Protein AF-A0A7S4IZV5-F1 (afdb_monomer_lite)

Organism: NCBI:txid72548

Foldseek 3Di:
DDDDPPQKDWQEPWDWLDPDTDIDIDGNQFWDWPFKDKDALQSVQRKIKIWTWIATPVHRVDIEIEIEIEADDPPPVPDCRRVSSVVSVCVRCVVRDDPHYHYHYDPPDDPPPD

Secondary structure (DSSP, 8-state):
---PPTTEEESS--EESSS-EE--EEETTTEEEEEEEEEEEEGGGTEEEEEEEEEESS-TT-EEEEEEE-PPP-SSTTSTHHHHHHHHHHHHHGGG--S-EEEEE---PPPTT-

Sequence (114 aa):
KYTPPLGWAAVAKFESCGRDWDTLFFNTARWRRLSKLSGCVAPADSRSFAAGVFQSTSDPALVLTVVGAHYPQTLNASTHAYEDAVGNLSASIANLYTPRAVLLADTNTEGPAA

pLDDT: mean 82.61, std 14.51, range [38.56, 97.62]

Structure (mmCIF, N/CA/C/O backbone):
data_AF-A0A7S4IZV5-F1
#
_entry.id   AF-A0A7S4IZV5-F1
#
loop_
_atom_site.group_PDB
_atom_site.id
_atom_site.type_symbol
_atom_site.label_atom_id
_atom_site.label_alt_id
_atom_site.label_comp_id
_atom_site.label_asym_id
_atom_site.label_entity_id
_atom_site.label_seq_id
_atom_site.pdbx_PDB_ins_code
_atom_site.Cartn_x
_atom_site.Cartn_y
_atom_site.Cartn_z
_atom_site.occupancy
_atom_site.B_iso_or_equiv
_atom_site.auth_seq_id
_atom_site.auth_comp_id
_atom_site.auth_asym_id
_atom_site.auth_atom_id
_atom_site.pdbx_PDB_model_num
ATOM 1 N N . LYS A 1 1 ? -9.837 -14.637 -10.512 1.00 65.50 1 LYS A N 1
ATOM 2 C CA . LYS A 1 1 ? -10.096 -13.602 -9.479 1.00 65.50 1 LYS A CA 1
ATOM 3 C C . LYS A 1 1 ? -9.949 -14.264 -8.117 1.00 65.50 1 LYS A C 1
ATOM 5 O O . LYS A 1 1 ? -10.676 -15.215 -7.869 1.00 65.50 1 LYS A O 1
ATOM 10 N N . TYR A 1 2 ? -8.983 -13.842 -7.302 1.00 76.69 2 TYR A N 1
ATOM 11 C CA . TYR A 1 2 ? -8.770 -14.420 -5.973 1.00 76.69 2 TYR A CA 1
ATOM 12 C C . TYR A 1 2 ? -9.801 -13.874 -4.979 1.00 76.69 2 TYR A C 1
ATOM 14 O O . TYR A 1 2 ? -10.089 -12.674 -4.982 1.00 76.69 2 TYR A O 1
ATOM 22 N N . THR A 1 3 ? -10.338 -14.750 -4.135 1.00 83.56 3 THR A N 1
ATOM 23 C CA . THR A 1 3 ? -11.224 -14.382 -3.029 1.00 83.56 3 THR A CA 1
ATOM 24 C C . THR A 1 3 ? -10.460 -14.618 -1.732 1.00 83.56 3 THR A C 1
ATOM 26 O O . THR A 1 3 ? -10.103 -15.767 -1.466 1.00 83.56 3 THR A O 1
ATOM 29 N N . PRO A 1 4 ? -10.179 -13.574 -0.933 1.00 85.88 4 PRO A N 1
ATOM 30 C CA . PRO A 1 4 ? -9.496 -13.768 0.334 1.00 85.88 4 PRO A CA 1
ATOM 31 C C . PRO A 1 4 ? -10.336 -14.607 1.302 1.00 85.88 4 PRO A C 1
ATOM 33 O O . PRO A 1 4 ? -11.569 -14.552 1.252 1.00 85.88 4 PRO A O 1
ATOM 36 N N . PRO A 1 5 ? -9.683 -15.375 2.191 1.00 91.31 5 PRO A N 1
ATOM 37 C CA . PRO A 1 5 ? -10.377 -16.124 3.228 1.00 91.31 5 PRO A CA 1
ATOM 38 C C . PRO A 1 5 ? -11.155 -15.187 4.160 1.00 91.31 5 PRO A C 1
ATOM 40 O O . PRO A 1 5 ? -10.863 -13.993 4.267 1.00 91.31 5 PRO A O 1
ATOM 43 N N . LEU A 1 6 ? -12.141 -15.742 4.870 1.00 94.38 6 LEU A N 1
ATOM 44 C CA . LEU A 1 6 ? -12.928 -14.988 5.844 1.00 94.38 6 LEU A CA 1
ATOM 45 C C . LEU A 1 6 ? -12.008 -14.288 6.858 1.00 94.38 6 LEU A C 1
ATOM 47 O O . LEU A 1 6 ? -11.047 -14.872 7.356 1.00 94.38 6 LEU A O 1
ATOM 51 N N . GLY A 1 7 ? -12.311 -13.026 7.162 1.00 95.12 7 GLY A N 1
ATOM 52 C CA . GLY A 1 7 ? -11.491 -12.206 8.055 1.00 95.12 7 GLY A CA 1
ATOM 53 C C . GLY A 1 7 ? -10.264 -11.580 7.388 1.00 95.12 7 GLY A C 1
ATOM 54 O O . GLY A 1 7 ? -9.467 -10.953 8.082 1.00 95.12 7 GLY A O 1
ATOM 55 N N . TRP A 1 8 ? -10.110 -11.714 6.068 1.00 96.12 8 TRP A N 1
ATOM 56 C CA . TRP A 1 8 ? -9.080 -11.036 5.286 1.00 96.12 8 TRP A CA 1
ATOM 57 C C . TRP A 1 8 ? -9.694 -10.215 4.154 1.00 96.12 8 TRP A C 1
ATOM 59 O O . TRP A 1 8 ? -10.718 -10.574 3.575 1.00 96.12 8 TRP A O 1
ATOM 69 N N . ALA A 1 9 ? -9.051 -9.102 3.814 1.00 94.25 9 ALA A N 1
ATOM 70 C CA . ALA A 1 9 ? -9.447 -8.258 2.694 1.00 94.25 9 ALA A CA 1
ATOM 71 C C . ALA A 1 9 ? -8.219 -7.751 1.938 1.00 94.25 9 ALA A C 1
ATOM 73 O O . ALA A 1 9 ? -7.163 -7.540 2.532 1.00 94.25 9 ALA A O 1
ATOM 74 N N . ALA A 1 10 ? -8.361 -7.538 0.628 1.00 92.44 10 ALA A N 1
ATOM 75 C CA . ALA A 1 10 ? -7.318 -6.900 -0.171 1.00 92.44 10 ALA A CA 1
ATOM 76 C C . ALA A 1 10 ? -7.119 -5.453 0.300 1.00 92.44 10 ALA A C 1
ATOM 78 O O . ALA A 1 10 ? -8.110 -4.767 0.560 1.00 92.44 10 ALA A O 1
ATOM 79 N N . VAL A 1 11 ? -5.872 -4.983 0.392 1.00 92.00 11 VAL A N 1
ATOM 80 C CA . VAL A 1 11 ? -5.479 -3.623 0.809 1.00 92.00 11 VAL A CA 1
ATOM 81 C C . VAL A 1 11 ? -5.981 -2.563 -0.167 1.00 92.00 11 VAL A C 1
ATOM 83 O O . VAL A 1 11 ? -6.443 -1.511 0.270 1.00 92.00 11 VAL A O 1
ATOM 86 N N . ALA A 1 12 ? -5.992 -2.858 -1.461 1.00 88.81 12 ALA A N 1
ATOM 87 C CA . ALA A 1 12 ? -6.501 -1.985 -2.511 1.00 88.81 12 ALA A CA 1
ATOM 88 C C . ALA A 1 12 ? -7.210 -2.816 -3.593 1.00 88.81 12 ALA A C 1
ATOM 90 O O . ALA A 1 12 ? -7.411 -4.022 -3.427 1.00 88.81 12 ALA A O 1
ATOM 91 N N . LYS A 1 13 ? -7.666 -2.168 -4.670 1.00 84.12 13 LYS A N 1
ATOM 92 C CA . LYS A 1 13 ? -8.158 -2.906 -5.838 1.00 84.12 13 LYS A CA 1
ATOM 93 C C . LYS A 1 13 ? -6.966 -3.645 -6.458 1.00 84.12 13 LYS A C 1
ATOM 95 O O . LYS A 1 13 ? -5.842 -3.169 -6.364 1.00 84.12 13 LYS A O 1
ATOM 100 N N . PHE A 1 14 ? -7.219 -4.798 -7.069 1.00 78.50 14 PHE A N 1
ATOM 101 C CA . PHE A 1 14 ? -6.227 -5.428 -7.935 1.00 78.50 14 PHE A CA 1
ATOM 102 C C . PHE A 1 14 ? -5.874 -4.453 -9.058 1.00 78.50 14 PHE A C 1
ATOM 104 O O . PHE A 1 14 ? -6.773 -4.047 -9.803 1.00 78.50 14 PHE A O 1
ATOM 111 N N . GLU A 1 15 ? -4.602 -4.086 -9.139 1.00 74.56 15 GLU A N 1
ATOM 112 C CA . GLU A 1 15 ? -4.060 -3.261 -10.209 1.00 74.56 15 GLU A CA 1
ATOM 113 C C . GLU A 1 15 ? -3.221 -4.155 -11.114 1.00 74.56 15 GLU A C 1
ATOM 115 O O . GLU A 1 15 ? -2.410 -4.944 -10.636 1.00 74.56 15 GLU A O 1
ATOM 120 N N . SER A 1 16 ? -3.460 -4.066 -12.418 1.00 76.25 16 SER A N 1
ATOM 121 C CA . SER A 1 16 ? -2.654 -4.758 -13.416 1.00 76.25 16 SER A CA 1
ATOM 122 C C . SER A 1 16 ? -1.836 -3.697 -14.126 1.00 76.25 16 SER A C 1
ATOM 124 O O . SER A 1 16 ? -2.389 -2.827 -14.794 1.00 76.25 16 SER A O 1
ATOM 126 N N . CYS A 1 17 ? -0.520 -3.766 -13.965 1.00 83.19 17 CYS A N 1
ATOM 127 C CA . CYS A 1 17 ? 0.406 -2.834 -14.602 1.00 83.19 17 CYS A CA 1
ATOM 128 C C . CYS A 1 17 ? 0.875 -3.337 -15.972 1.00 83.19 17 CYS A C 1
ATOM 130 O O . CYS A 1 17 ? 1.802 -2.786 -16.550 1.00 83.19 17 CYS A O 1
ATOM 132 N N . GLY A 1 18 ? 0.231 -4.383 -16.494 1.00 83.19 18 GLY A N 1
ATOM 133 C CA . GLY A 1 18 ? 0.600 -5.085 -17.712 1.00 83.19 18 GLY A CA 1
ATOM 134 C C . GLY A 1 18 ? 0.314 -6.574 -17.556 1.00 83.19 18 GLY A C 1
ATOM 135 O O . GLY A 1 18 ? -0.819 -6.968 -17.292 1.00 83.19 18 GLY A O 1
ATOM 136 N N . ARG A 1 19 ? 1.331 -7.422 -17.719 1.00 78.44 19 ARG A N 1
ATOM 137 C CA . ARG A 1 19 ? 1.170 -8.887 -17.599 1.00 78.44 19 ARG A CA 1
ATOM 138 C C . ARG A 1 19 ? 1.274 -9.406 -16.166 1.00 78.44 19 ARG A C 1
ATOM 140 O O . ARG A 1 19 ? 0.900 -10.547 -15.913 1.00 78.44 19 ARG A O 1
ATOM 147 N N . ASP A 1 20 ? 1.770 -8.568 -15.269 1.00 72.19 20 ASP A N 1
ATOM 148 C CA . ASP A 1 20 ? 2.026 -8.885 -13.873 1.00 72.19 20 ASP A CA 1
ATOM 149 C C . ASP A 1 20 ? 1.092 -8.064 -12.967 1.00 72.19 20 ASP A C 1
ATOM 151 O O . ASP A 1 20 ? 0.553 -7.018 -13.366 1.00 72.19 20 ASP A O 1
ATOM 155 N N . TRP A 1 21 ? 0.791 -8.616 -11.798 1.00 75.06 21 TRP A N 1
ATOM 156 C CA . TRP A 1 21 ? -0.167 -8.058 -10.853 1.00 75.06 21 TRP A CA 1
ATOM 157 C C . TRP A 1 21 ? 0.143 -8.536 -9.443 1.00 75.06 21 TRP A C 1
ATOM 159 O O . TRP A 1 21 ? 0.309 -9.727 -9.195 1.00 75.06 21 TRP A O 1
ATOM 169 N N . ASP A 1 22 ? 0.078 -7.606 -8.497 1.00 77.00 22 ASP A N 1
ATOM 170 C CA . ASP A 1 22 ? 0.308 -7.891 -7.090 1.00 77.00 22 ASP A CA 1
ATOM 171 C C . ASP A 1 22 ? -0.865 -7.403 -6.256 1.00 77.00 22 ASP A C 1
ATOM 173 O O . ASP A 1 22 ? -1.675 -6.547 -6.633 1.00 77.00 22 ASP A O 1
ATOM 177 N N . THR A 1 23 ? -0.982 -7.974 -5.068 1.00 83.56 23 THR A N 1
ATOM 178 C CA . THR A 1 23 ? -1.908 -7.466 -4.075 1.00 83.56 23 THR A CA 1
ATOM 179 C C . THR A 1 23 ? -1.405 -7.788 -2.681 1.00 83.56 23 THR A C 1
ATOM 181 O O . THR A 1 23 ? -0.656 -8.738 -2.469 1.00 83.56 23 THR A O 1
ATOM 184 N N . LEU A 1 24 ? -1.873 -7.020 -1.706 1.00 88.75 24 LEU A N 1
ATOM 185 C CA . LEU A 1 24 ? -1.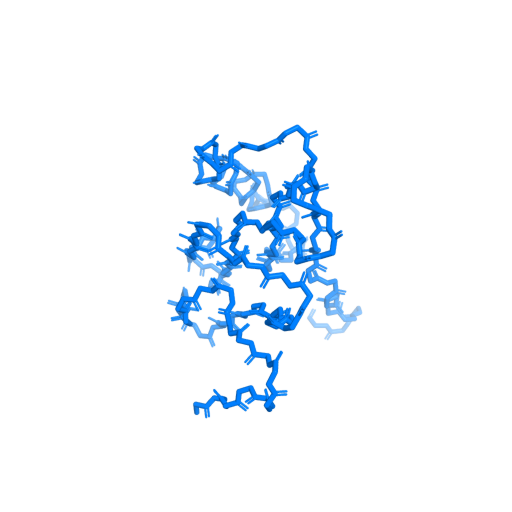666 -7.305 -0.295 1.00 88.75 24 LEU A CA 1
ATOM 186 C C . LEU A 1 24 ? -3.004 -7.624 0.343 1.00 88.75 24 LEU A C 1
ATOM 188 O O . LEU A 1 24 ? -4.017 -7.001 0.018 1.00 88.75 24 LEU A O 1
ATOM 192 N N . PHE A 1 25 ? -2.994 -8.532 1.310 1.00 92.56 25 PHE A N 1
ATOM 193 C CA . PHE A 1 25 ? -4.147 -8.816 2.153 1.00 92.56 25 PHE A CA 1
ATOM 194 C C . PHE A 1 25 ? -3.850 -8.435 3.594 1.00 92.56 25 PHE A C 1
ATOM 196 O O . PHE A 1 25 ? -2.730 -8.580 4.075 1.00 92.56 25 PHE A O 1
ATOM 203 N N . PHE A 1 26 ? -4.876 -7.978 4.301 1.00 94.50 26 PHE A N 1
ATOM 204 C CA . PHE A 1 26 ? -4.793 -7.678 5.723 1.00 94.50 26 PHE A CA 1
ATOM 205 C C . PHE A 1 26 ? -5.931 -8.359 6.478 1.00 94.50 26 PHE A C 1
ATOM 207 O O . PHE A 1 26 ? -7.017 -8.569 5.934 1.00 94.50 26 PHE A O 1
ATOM 214 N N . ASN A 1 27 ? -5.676 -8.691 7.742 1.00 96.75 27 ASN A N 1
ATOM 215 C CA . ASN A 1 27 ? -6.661 -9.298 8.625 1.00 96.75 27 ASN A CA 1
ATOM 216 C C . ASN A 1 27 ? -7.623 -8.224 9.166 1.00 96.75 27 ASN A C 1
ATOM 218 O O . ASN A 1 27 ? -7.220 -7.351 9.939 1.00 96.75 27 ASN A O 1
ATOM 222 N N . THR A 1 28 ? -8.897 -8.307 8.787 1.00 96.81 28 THR A N 1
ATOM 223 C CA . THR A 1 28 ? -9.934 -7.321 9.123 1.00 96.81 28 THR A CA 1
ATOM 224 C C . THR A 1 28 ? -10.383 -7.380 10.581 1.00 96.81 28 THR A C 1
ATOM 226 O O . THR A 1 28 ? -10.998 -6.433 11.056 1.00 96.81 28 THR A O 1
ATOM 229 N N . ALA A 1 29 ? -10.086 -8.463 11.308 1.00 96.81 29 ALA A N 1
ATOM 230 C CA . ALA A 1 29 ? -10.355 -8.545 12.745 1.00 96.81 29 ALA A CA 1
ATOM 231 C C . ALA A 1 29 ? -9.317 -7.767 13.573 1.00 96.81 29 ALA A C 1
ATOM 233 O O . ALA A 1 29 ? -9.607 -7.344 14.691 1.00 96.81 29 ALA A O 1
ATOM 234 N N . ARG A 1 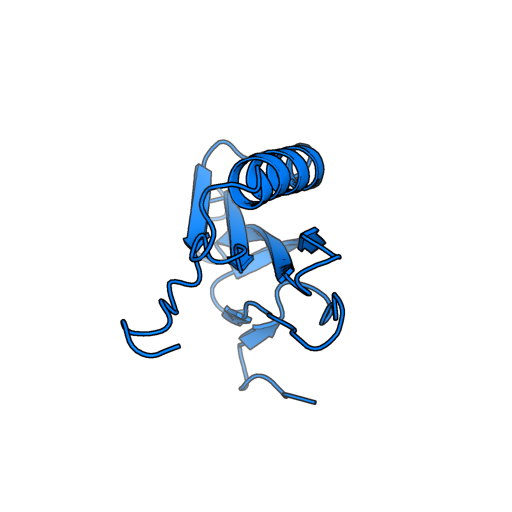30 ? -8.110 -7.568 13.026 1.00 97.06 30 ARG A N 1
ATOM 235 C CA . ARG A 1 30 ? -6.996 -6.880 13.702 1.00 97.06 30 ARG A CA 1
ATOM 236 C C . ARG A 1 30 ? -6.811 -5.434 13.260 1.00 97.06 30 ARG A C 1
ATOM 238 O O . ARG A 1 30 ? -6.267 -4.637 14.016 1.00 97.06 30 ARG A O 1
ATOM 245 N N . TRP A 1 31 ? -7.237 -5.103 12.044 1.00 97.50 31 TRP A N 1
ATOM 246 C CA . TRP A 1 31 ? -6.940 -3.813 11.436 1.00 97.50 31 TRP A CA 1
ATOM 247 C C . TRP A 1 31 ? -8.155 -3.211 10.745 1.00 97.50 31 TRP A C 1
ATOM 249 O O . TRP A 1 31 ? -8.811 -3.848 9.919 1.00 97.50 31 TRP A O 1
ATOM 259 N N . ARG A 1 32 ? -8.399 -1.931 11.024 1.00 96.75 32 ARG A N 1
ATOM 260 C CA . ARG A 1 32 ? -9.322 -1.080 10.279 1.00 96.75 32 ARG A CA 1
ATOM 261 C C . ARG A 1 32 ? -8.535 -0.271 9.256 1.00 96.75 32 ARG A C 1
ATOM 263 O O . ARG A 1 32 ? -7.682 0.534 9.618 1.00 96.75 32 ARG A O 1
ATOM 270 N N . ARG A 1 33 ? -8.838 -0.456 7.973 1.00 96.06 33 ARG A N 1
ATOM 271 C CA . ARG A 1 33 ? -8.230 0.326 6.891 1.00 96.06 33 ARG A CA 1
ATOM 272 C C . ARG A 1 33 ? -8.859 1.718 6.818 1.00 96.06 33 ARG A C 1
ATOM 274 O O . ARG A 1 33 ? -10.069 1.826 6.634 1.00 96.06 33 ARG A O 1
ATOM 281 N N . LEU A 1 34 ? -8.036 2.753 6.930 1.00 95.25 34 LEU A N 1
ATOM 282 C CA . LEU A 1 34 ? -8.428 4.163 6.863 1.00 95.25 34 LEU A CA 1
ATOM 283 C C . LEU A 1 34 ? -8.285 4.731 5.449 1.00 95.25 34 LEU A C 1
ATOM 285 O O . LEU A 1 34 ? -9.120 5.512 5.004 1.00 95.25 34 LEU A O 1
ATOM 289 N N . SER A 1 35 ? -7.255 4.304 4.721 1.00 94.94 35 SER A N 1
ATOM 290 C CA . SER A 1 35 ? -7.006 4.712 3.339 1.00 94.94 35 SER A CA 1
ATOM 291 C C . SER A 1 35 ? -6.415 3.559 2.533 1.00 94.94 35 SER A C 1
ATOM 293 O O . SER A 1 35 ? -5.942 2.565 3.091 1.00 94.94 35 SER A O 1
ATOM 295 N N . LYS A 1 36 ? -6.485 3.673 1.208 1.00 94.00 36 LYS A N 1
ATOM 296 C CA . LYS A 1 36 ? -5.956 2.683 0.270 1.00 94.00 36 LYS A CA 1
ATOM 297 C C . LYS A 1 36 ? -5.437 3.363 -0.984 1.00 94.00 36 LYS A C 1
ATOM 299 O O . LYS A 1 36 ? -6.028 4.345 -1.429 1.00 94.00 36 LYS A O 1
ATOM 304 N N . LEU A 1 37 ? -4.402 2.783 -1.566 1.00 93.06 37 LEU A N 1
ATOM 305 C CA . LEU A 1 37 ? -3.836 3.171 -2.846 1.00 93.06 37 LEU A CA 1
ATOM 306 C C . LEU A 1 37 ? -3.273 1.928 -3.535 1.00 93.06 37 LEU A C 1
ATOM 308 O O . LEU A 1 37 ? -2.736 1.039 -2.880 1.00 93.06 37 LEU A O 1
ATOM 312 N N . SER A 1 38 ? -3.400 1.869 -4.848 1.00 92.19 38 SER A N 1
ATOM 313 C CA . SER A 1 38 ? -2.692 0.919 -5.700 1.00 92.19 38 SER A CA 1
ATOM 314 C C . SER A 1 38 ? -2.255 1.643 -6.959 1.00 92.19 38 SER A C 1
ATOM 316 O O . SER A 1 38 ? -2.825 2.679 -7.306 1.00 92.19 38 SER A O 1
ATOM 318 N N . GLY A 1 39 ? -1.243 1.110 -7.624 1.00 90.69 39 GLY A N 1
ATOM 319 C CA . GLY A 1 39 ? -0.719 1.698 -8.843 1.00 90.69 39 GLY A CA 1
ATOM 320 C C . GLY A 1 39 ? 0.469 0.917 -9.373 1.00 90.69 39 GLY A C 1
ATOM 321 O O . GLY A 1 39 ? 0.707 -0.224 -8.976 1.00 90.69 39 GLY A O 1
ATOM 322 N N . CYS A 1 40 ? 1.223 1.567 -10.249 1.00 88.31 40 CYS A N 1
ATOM 323 C CA . CYS A 1 40 ? 2.373 0.988 -10.923 1.00 88.31 40 CYS A CA 1
ATOM 324 C C . CYS A 1 40 ? 3.642 1.737 -10.539 1.00 88.31 40 CYS A C 1
ATOM 326 O O . CYS A 1 40 ? 3.681 2.961 -10.636 1.00 88.31 40 CYS A O 1
ATOM 328 N N . VAL A 1 41 ? 4.673 1.003 -10.119 1.00 87.12 41 VAL A N 1
ATOM 329 C CA . VAL A 1 41 ? 5.996 1.580 -9.822 1.00 87.12 41 VAL A CA 1
ATOM 330 C C . VAL A 1 41 ? 6.874 1.615 -11.071 1.00 87.12 41 VAL A C 1
ATOM 332 O O . VAL A 1 41 ? 7.595 2.585 -11.287 1.00 87.12 41 VAL A O 1
ATOM 335 N N . ALA A 1 42 ? 6.736 0.607 -11.936 1.00 82.06 42 ALA A N 1
ATOM 336 C CA . ALA A 1 42 ? 7.364 0.545 -13.252 1.00 82.06 42 ALA A CA 1
ATOM 337 C C . ALA A 1 42 ? 6.362 -0.053 -14.261 1.00 82.06 42 ALA A C 1
ATOM 339 O O . ALA A 1 42 ? 6.335 -1.269 -14.461 1.00 82.06 42 ALA A O 1
ATOM 340 N N . PRO A 1 43 ? 5.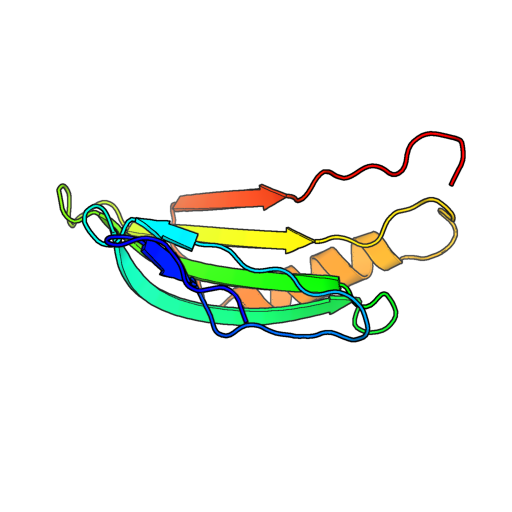499 0.778 -14.883 1.00 76.25 43 PRO A N 1
ATOM 341 C CA . PRO A 1 43 ? 4.492 0.309 -15.838 1.00 76.25 43 PRO A CA 1
ATOM 342 C C . PRO A 1 43 ? 5.094 -0.452 -17.026 1.00 76.25 43 PRO A C 1
ATOM 344 O O . PRO A 1 43 ? 4.521 -1.438 -17.479 1.00 76.25 43 PRO A O 1
ATOM 347 N N . ALA A 1 44 ? 6.268 -0.026 -17.506 1.00 76.50 44 ALA A N 1
ATOM 348 C CA . ALA A 1 44 ? 6.967 -0.687 -18.609 1.00 76.50 44 ALA A CA 1
ATOM 349 C C . ALA A 1 44 ? 7.330 -2.149 -18.281 1.00 76.50 44 ALA A C 1
ATOM 351 O O . ALA A 1 44 ? 7.211 -3.019 -19.140 1.00 76.50 44 ALA A O 1
ATOM 352 N N . ASP A 1 45 ? 7.667 -2.425 -17.020 1.00 74.75 45 ASP A N 1
ATOM 353 C CA . ASP A 1 45 ? 8.035 -3.751 -16.514 1.00 74.75 45 ASP A CA 1
ATOM 354 C C . ASP A 1 45 ? 6.857 -4.485 -15.857 1.00 74.75 45 ASP A C 1
ATOM 356 O O . ASP A 1 45 ? 7.034 -5.511 -15.205 1.00 74.75 45 ASP A O 1
ATOM 360 N N . SER A 1 46 ? 5.636 -3.966 -16.023 1.00 82.75 46 SER A N 1
ATOM 361 C CA . SER A 1 46 ? 4.412 -4.501 -15.419 1.00 82.75 46 SER A CA 1
ATOM 362 C C . SER A 1 46 ? 4.395 -4.549 -13.886 1.00 82.75 46 SER A C 1
ATOM 364 O O . SER A 1 46 ? 3.640 -5.319 -13.307 1.00 82.75 46 SER A O 1
ATOM 366 N N 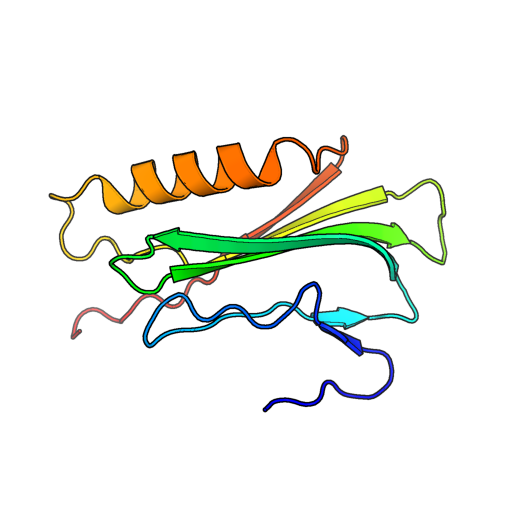. ARG A 1 47 ? 5.166 -3.698 -13.207 1.00 85.50 47 ARG A N 1
ATOM 367 C CA . ARG A 1 47 ? 5.367 -3.783 -11.754 1.00 85.50 47 ARG A CA 1
ATOM 368 C C . ARG A 1 47 ? 4.376 -2.946 -10.954 1.00 85.50 47 ARG A C 1
ATOM 370 O O . ARG A 1 47 ? 4.271 -1.732 -11.173 1.00 85.50 47 ARG A O 1
ATOM 377 N N . SER A 1 48 ? 3.679 -3.579 -10.009 1.00 88.81 48 SER A N 1
ATOM 378 C CA . SER A 1 48 ? 2.582 -2.966 -9.258 1.00 88.81 48 SER A CA 1
ATOM 379 C C . SER A 1 48 ? 2.900 -2.741 -7.775 1.00 88.81 48 SER A C 1
ATOM 381 O O . SER A 1 48 ? 3.872 -3.260 -7.224 1.00 88.81 48 SER A O 1
ATOM 383 N N . PHE A 1 49 ? 2.081 -1.922 -7.114 1.00 90.06 49 PHE A N 1
ATOM 384 C CA . PHE A 1 49 ? 2.113 -1.749 -5.665 1.00 90.06 49 PHE A CA 1
ATOM 385 C C . PHE A 1 49 ? 0.707 -1.676 -5.068 1.00 90.06 49 PHE A C 1
ATOM 387 O O . PHE A 1 49 ? -0.263 -1.270 -5.716 1.00 90.06 49 PHE A O 1
ATOM 394 N N . ALA A 1 50 ? 0.623 -1.992 -3.779 1.00 92.75 50 ALA A N 1
ATOM 395 C CA . ALA A 1 50 ? -0.535 -1.739 -2.938 1.00 92.75 50 ALA A CA 1
ATOM 396 C C . ALA A 1 50 ? -0.089 -1.081 -1.628 1.00 92.75 50 ALA A C 1
ATOM 398 O O . ALA A 1 50 ? 0.881 -1.489 -0.996 1.00 92.75 50 ALA A O 1
ATOM 399 N N . ALA A 1 51 ? -0.822 -0.067 -1.191 1.00 93.31 51 ALA A N 1
ATOM 400 C CA . ALA A 1 51 ? -0.547 0.658 0.035 1.00 93.31 51 ALA A CA 1
ATOM 401 C C . ALA A 1 51 ? -1.840 1.003 0.775 1.00 93.31 51 ALA A C 1
ATOM 403 O O . ALA A 1 51 ? -2.920 1.116 0.188 1.00 93.31 51 ALA A O 1
ATOM 404 N N . GLY A 1 52 ? -1.740 1.197 2.083 1.00 94.31 52 GLY A N 1
ATOM 405 C CA . GLY A 1 52 ? -2.859 1.666 2.885 1.00 94.31 52 GLY A CA 1
ATOM 406 C C . GLY A 1 52 ? -2.440 2.120 4.270 1.00 94.31 52 GLY A C 1
ATOM 407 O O . GLY A 1 52 ? -1.384 1.738 4.773 1.00 94.31 52 GLY A O 1
ATOM 408 N N . VAL A 1 53 ? -3.296 2.926 4.892 1.00 95.94 53 VAL A N 1
ATOM 409 C CA . VAL A 1 53 ? -3.173 3.282 6.306 1.00 95.94 53 VAL A CA 1
ATOM 410 C C . VAL A 1 53 ? -4.124 2.415 7.116 1.00 95.94 53 VAL A C 1
ATOM 412 O O . VAL A 1 53 ? -5.305 2.286 6.781 1.00 95.94 53 VAL A O 1
ATOM 415 N N . PHE A 1 54 ? -3.614 1.829 8.191 1.00 96.69 54 PHE A N 1
ATOM 416 C CA . PHE A 1 54 ? -4.317 0.883 9.043 1.00 96.69 54 PHE A CA 1
ATOM 417 C C . PHE A 1 54 ? -4.258 1.330 10.490 1.00 96.69 54 PHE A C 1
ATOM 419 O O . PHE A 1 54 ? -3.210 1.728 10.983 1.00 96.69 54 PHE A O 1
ATOM 426 N N . GLN A 1 55 ? -5.382 1.216 11.179 1.00 97.00 55 GLN A N 1
ATOM 427 C CA . GLN A 1 55 ? -5.477 1.399 12.618 1.00 97.00 55 GLN A CA 1
ATOM 428 C C . GLN A 1 55 ? -5.732 0.049 13.277 1.00 97.00 55 GLN A C 1
ATOM 430 O O . GLN A 1 55 ? -6.580 -0.711 12.800 1.00 97.00 55 GLN A O 1
ATOM 435 N N . SER A 1 56 ? -5.015 -0.255 14.356 1.00 97.00 56 SER A N 1
ATOM 436 C CA . SER A 1 56 ? -5.252 -1.480 15.119 1.00 97.00 56 SER A CA 1
ATOM 437 C C . SER A 1 56 ? -6.629 -1.439 15.783 1.00 97.00 56 SER A C 1
ATOM 439 O O . SER A 1 56 ? -7.062 -0.409 16.300 1.00 97.00 56 SER A O 1
ATOM 441 N N . THR A 1 57 ? -7.332 -2.571 15.773 1.00 97.00 57 THR A N 1
ATOM 442 C CA . THR A 1 57 ? -8.614 -2.720 16.476 1.00 97.00 57 THR A CA 1
ATOM 443 C C . THR A 1 57 ? -8.433 -2.864 17.986 1.00 97.00 57 THR A C 1
ATOM 445 O O . THR A 1 57 ? -9.347 -2.520 18.730 1.00 97.00 57 THR A O 1
ATOM 448 N N . SER A 1 58 ? -7.268 -3.337 18.447 1.00 97.62 58 SER A N 1
ATOM 449 C CA . SER A 1 58 ? -6.955 -3.504 19.874 1.00 97.62 58 SER A CA 1
ATOM 450 C C . SER A 1 58 ? -6.274 -2.284 20.499 1.00 97.62 58 SER A C 1
ATOM 452 O O . SER A 1 58 ? -6.305 -2.131 21.714 1.00 97.62 58 SER A O 1
ATOM 454 N N . ASP A 1 59 ? -5.646 -1.436 19.682 1.00 96.94 59 ASP A N 1
ATOM 455 C CA . ASP A 1 59 ? -5.003 -0.188 20.104 1.00 96.94 59 ASP A CA 1
ATOM 456 C C . ASP A 1 59 ? -5.272 0.914 19.063 1.00 96.94 59 ASP A C 1
ATOM 458 O O . ASP A 1 59 ? -4.543 1.029 18.075 1.00 96.94 59 ASP A O 1
ATOM 462 N N . PRO A 1 60 ? -6.305 1.753 19.260 1.00 94.19 60 PRO A N 1
ATOM 463 C CA . PRO A 1 60 ? -6.629 2.819 18.319 1.00 94.19 60 PRO A CA 1
ATOM 464 C C . PRO A 1 60 ? -5.526 3.878 18.148 1.00 94.19 60 PRO A C 1
ATOM 466 O O . PRO A 1 60 ? -5.560 4.610 17.157 1.00 94.19 60 PRO A O 1
ATOM 469 N N . ALA A 1 61 ? -4.558 3.982 19.069 1.00 94.75 61 ALA A N 1
ATOM 470 C CA . ALA A 1 61 ? -3.411 4.879 18.917 1.00 94.75 61 ALA A CA 1
ATOM 471 C C . ALA A 1 61 ? -2.350 4.306 17.959 1.00 94.75 61 ALA A C 1
ATOM 473 O O . ALA A 1 61 ? -1.519 5.048 17.427 1.00 94.75 61 ALA A O 1
ATOM 474 N N . LEU A 1 62 ? -2.377 2.996 17.695 1.00 95.50 62 LEU A N 1
ATOM 475 C CA . LEU A 1 62 ? -1.515 2.356 16.712 1.00 95.50 62 LEU A CA 1
ATOM 476 C C . LEU A 1 62 ? -2.097 2.521 15.305 1.00 95.50 62 LEU A C 1
ATOM 478 O O . LEU A 1 62 ? -2.943 1.744 14.858 1.00 95.50 62 LEU A O 1
ATOM 482 N N . VAL A 1 63 ? -1.578 3.523 14.597 1.00 96.00 63 VAL A N 1
ATOM 483 C CA . VAL A 1 63 ? -1.820 3.752 13.171 1.00 96.00 63 VAL A CA 1
ATOM 484 C C . VAL A 1 63 ? -0.521 3.524 12.399 1.00 96.00 63 VAL A C 1
ATOM 486 O O . VAL A 1 63 ? 0.528 4.025 12.804 1.00 96.00 63 VAL A O 1
ATOM 489 N N . LEU A 1 64 ? -0.594 2.748 11.319 1.00 95.12 64 LEU A N 1
ATOM 490 C CA . LEU A 1 64 ? 0.536 2.354 10.482 1.00 95.12 64 LEU A CA 1
ATOM 491 C C . LEU A 1 64 ? 0.230 2.602 9.007 1.00 95.12 64 LEU A C 1
ATOM 493 O O . LEU A 1 64 ? -0.867 2.293 8.540 1.00 95.12 64 LEU A O 1
ATOM 497 N N . THR A 1 65 ? 1.228 3.046 8.256 1.00 95.00 65 THR A N 1
ATOM 498 C CA . THR A 1 65 ? 1.225 2.979 6.792 1.00 95.00 65 THR A CA 1
ATOM 499 C C . THR A 1 65 ? 1.891 1.675 6.372 1.00 95.00 65 THR A C 1
ATOM 501 O O . THR A 1 65 ? 3.024 1.410 6.759 1.00 95.00 65 THR A O 1
ATOM 504 N N . VAL A 1 66 ? 1.204 0.844 5.592 1.00 93.94 66 VAL A N 1
ATOM 505 C CA . VAL A 1 66 ? 1.765 -0.397 5.040 1.00 93.94 66 VAL A CA 1
ATOM 506 C C . VAL A 1 66 ? 1.866 -0.245 3.535 1.00 93.94 66 VAL A C 1
ATOM 508 O O . VAL A 1 66 ? 0.886 0.131 2.890 1.00 93.94 66 VAL A O 1
ATOM 511 N N . VAL A 1 67 ? 3.039 -0.543 2.986 1.00 92.19 67 VAL A N 1
ATOM 512 C CA . VAL A 1 67 ? 3.316 -0.477 1.550 1.00 92.19 67 VAL A CA 1
ATOM 513 C C . VAL A 1 67 ? 3.929 -1.794 1.117 1.00 92.19 67 VAL A C 1
ATOM 515 O O . VAL A 1 67 ? 4.915 -2.234 1.701 1.00 92.19 67 VAL A O 1
ATOM 518 N N . GLY A 1 68 ? 3.339 -2.408 0.099 1.00 90.81 68 GLY A N 1
ATOM 519 C CA . GLY A 1 68 ? 3.909 -3.535 -0.619 1.00 90.81 68 GLY A CA 1
ATOM 520 C C . GLY A 1 68 ? 4.112 -3.169 -2.075 1.00 90.81 68 GLY A C 1
ATOM 521 O O . GLY A 1 68 ? 3.191 -2.641 -2.700 1.00 90.81 68 GLY A O 1
ATOM 522 N N . ALA A 1 69 ? 5.303 -3.422 -2.599 1.00 88.25 69 ALA A N 1
ATOM 523 C CA . ALA A 1 69 ? 5.642 -3.122 -3.981 1.00 88.25 69 ALA A CA 1
ATOM 524 C C . ALA A 1 69 ? 6.474 -4.253 -4.579 1.00 88.25 69 ALA A C 1
ATOM 526 O O . ALA A 1 69 ? 7.379 -4.785 -3.931 1.00 88.25 69 ALA A O 1
ATOM 527 N N . HIS A 1 70 ? 6.166 -4.577 -5.825 1.00 85.31 70 HIS A N 1
ATOM 528 C CA . HIS A 1 70 ? 6.959 -5.465 -6.652 1.00 85.31 70 HIS A CA 1
ATOM 529 C C . HIS A 1 70 ? 7.911 -4.585 -7.450 1.00 85.31 70 HIS A C 1
ATOM 531 O O . HIS A 1 70 ? 7.465 -3.740 -8.216 1.00 85.31 70 HIS A O 1
ATOM 537 N N . TYR A 1 71 ? 9.212 -4.690 -7.211 1.00 83.06 71 TYR A N 1
ATOM 538 C CA . TYR A 1 71 ? 10.193 -3.854 -7.902 1.00 83.06 71 TYR A CA 1
ATOM 539 C C . TYR A 1 71 ? 10.687 -4.533 -9.185 1.00 83.06 71 TYR A C 1
ATOM 541 O O . TYR A 1 71 ? 10.724 -5.762 -9.251 1.00 83.06 71 TYR A O 1
ATOM 549 N N . PRO A 1 72 ? 11.080 -3.760 -10.214 1.00 78.62 72 PRO A N 1
ATOM 550 C CA . PRO A 1 72 ? 11.746 -4.326 -11.379 1.00 78.62 72 PRO A CA 1
ATOM 551 C C . PRO A 1 72 ? 13.069 -4.987 -10.967 1.00 78.62 72 PRO A C 1
ATOM 553 O O . PRO A 1 72 ? 13.798 -4.481 -10.111 1.00 78.62 72 PRO A O 1
ATOM 556 N N . GLN A 1 73 ? 13.379 -6.122 -11.591 1.00 72.56 73 GLN A N 1
ATOM 557 C CA . GLN A 1 73 ? 14.627 -6.845 -11.365 1.00 72.56 73 GLN A CA 1
ATOM 558 C C . GLN A 1 73 ? 15.774 -6.176 -12.129 1.00 72.56 73 GLN A C 1
ATOM 560 O O . GLN A 1 73 ? 15.641 -5.814 -13.295 1.00 72.56 73 GLN A O 1
ATOM 565 N N . THR A 1 74 ? 16.932 -6.045 -11.490 1.00 59.50 74 THR A N 1
ATOM 566 C CA . THR A 1 74 ? 18.108 -5.357 -12.044 1.00 59.50 74 THR A CA 1
ATOM 567 C C . THR A 1 74 ? 19.007 -6.261 -12.896 1.00 59.50 74 THR A C 1
ATOM 569 O O . THR A 1 74 ? 20.207 -6.001 -12.967 1.00 59.50 74 THR A O 1
ATOM 572 N N . LEU A 1 75 ? 18.492 -7.324 -13.536 1.00 53.75 75 LEU A N 1
ATOM 573 C CA . LEU A 1 75 ? 19.327 -8.232 -14.352 1.00 53.75 75 LEU A CA 1
ATOM 574 C C . LEU A 1 75 ? 20.097 -7.480 -15.455 1.00 53.75 75 LEU A C 1
ATOM 576 O O . LEU A 1 75 ? 21.175 -7.910 -15.856 1.00 53.75 75 LEU A O 1
ATOM 580 N N . ASN A 1 76 ? 19.606 -6.303 -15.859 1.00 51.53 76 ASN A N 1
ATOM 581 C CA . ASN A 1 76 ? 20.362 -5.333 -16.638 1.00 51.53 76 ASN A CA 1
ATOM 582 C C . ASN A 1 76 ? 20.547 -4.032 -15.831 1.00 51.53 76 ASN A C 1
ATOM 584 O O . ASN A 1 76 ? 19.723 -3.121 -15.876 1.00 51.53 76 ASN A O 1
ATOM 588 N N . ALA A 1 77 ? 21.642 -3.936 -15.072 1.00 49.00 77 ALA A N 1
ATOM 589 C CA . ALA A 1 77 ? 21.993 -2.777 -14.238 1.00 49.00 77 ALA A CA 1
ATOM 590 C C . ALA A 1 77 ? 22.189 -1.451 -15.018 1.00 49.00 77 ALA A C 1
ATOM 592 O O . ALA A 1 77 ? 22.498 -0.425 -14.420 1.00 49.00 77 ALA A O 1
ATOM 593 N N . SER A 1 78 ? 22.018 -1.455 -16.346 1.00 52.19 78 SER A N 1
ATOM 594 C CA . SER A 1 78 ? 22.103 -0.272 -17.208 1.00 52.19 78 SER A CA 1
ATOM 595 C C . SER A 1 78 ? 20.828 0.579 -17.243 1.00 52.19 78 SER A C 1
ATOM 597 O O . SER A 1 78 ? 20.826 1.630 -17.877 1.00 52.19 78 SER A O 1
ATOM 599 N N . THR A 1 79 ? 19.731 0.138 -16.623 1.00 60.12 79 THR A N 1
ATOM 600 C CA . THR A 1 79 ? 18.475 0.898 -16.560 1.00 60.12 79 THR A CA 1
ATOM 601 C C . THR A 1 79 ? 18.259 1.427 -15.149 1.00 60.12 79 THR A C 1
ATOM 603 O O . THR A 1 79 ? 18.215 0.637 -14.207 1.00 60.12 79 THR A O 1
ATOM 606 N N . HIS A 1 80 ? 18.029 2.734 -15.000 1.00 71.31 80 HIS A N 1
ATOM 607 C CA . HIS A 1 80 ? 17.608 3.396 -13.752 1.00 71.31 80 HIS A CA 1
ATOM 608 C C . HIS A 1 80 ? 16.250 2.893 -13.207 1.00 71.31 80 HIS A C 1
ATOM 610 O O . HIS A 1 80 ? 15.678 3.499 -12.313 1.00 71.31 80 HIS A O 1
ATOM 616 N N . ALA A 1 81 ? 15.741 1.751 -13.681 1.00 76.56 81 ALA A N 1
ATOM 617 C CA . ALA A 1 81 ? 14.426 1.198 -13.384 1.00 76.56 81 ALA A CA 1
ATOM 618 C C . ALA A 1 81 ? 14.155 1.028 -11.882 1.00 76.56 81 ALA A C 1
ATOM 620 O O . ALA A 1 81 ? 13.039 1.280 -11.436 1.00 76.56 81 ALA A O 1
ATOM 621 N N . TYR A 1 82 ? 15.155 0.633 -11.086 1.00 79.00 82 TYR A N 1
ATOM 622 C CA . TYR A 1 82 ? 14.985 0.545 -9.633 1.00 79.00 82 TYR A CA 1
ATOM 623 C C . TYR A 1 82 ? 14.846 1.933 -8.991 1.00 79.00 82 TYR A C 1
ATOM 625 O O . TYR A 1 82 ? 13.959 2.147 -8.171 1.00 79.00 82 TYR A O 1
ATOM 633 N N . GLU A 1 83 ? 15.692 2.885 -9.386 1.00 81.25 83 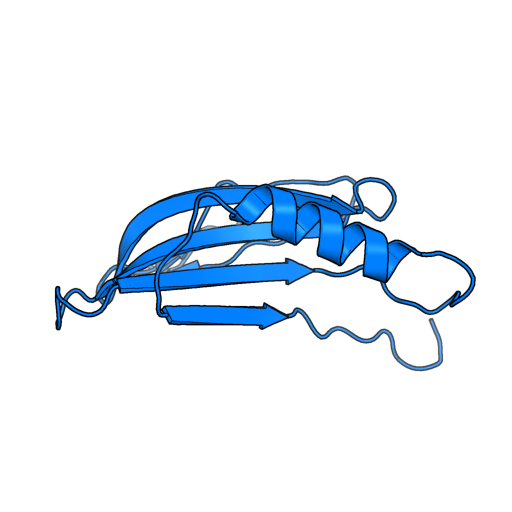GLU A N 1
ATOM 634 C CA . GLU A 1 83 ? 15.661 4.264 -8.887 1.00 81.25 83 GLU A CA 1
ATOM 635 C C . GLU A 1 83 ? 14.361 4.974 -9.292 1.00 81.25 83 GLU A C 1
ATOM 637 O O . GLU A 1 83 ? 13.686 5.558 -8.442 1.00 81.25 83 GLU A O 1
ATOM 642 N N . ASP A 1 84 ? 13.946 4.819 -10.549 1.00 83.31 84 ASP A N 1
ATOM 643 C CA . ASP A 1 84 ? 12.681 5.327 -11.077 1.00 83.31 84 ASP A CA 1
ATOM 644 C C . ASP A 1 84 ? 11.487 4.712 -10.339 1.00 83.31 84 ASP A C 1
ATOM 646 O O . ASP A 1 84 ? 10.567 5.426 -9.940 1.00 83.31 84 ASP A O 1
ATOM 650 N N . ALA A 1 85 ? 11.506 3.398 -10.086 1.00 85.69 85 ALA A N 1
ATOM 651 C CA . ALA A 1 85 ? 10.459 2.728 -9.320 1.00 85.69 85 ALA A CA 1
ATOM 652 C C . ALA A 1 85 ? 10.382 3.245 -7.875 1.00 85.69 85 ALA A C 1
ATOM 654 O O . ALA A 1 85 ? 9.280 3.480 -7.370 1.00 85.69 85 ALA A O 1
ATOM 655 N N . VAL A 1 86 ? 11.526 3.477 -7.219 1.00 86.44 86 VAL A N 1
ATOM 656 C CA . VAL A 1 86 ? 11.577 4.074 -5.875 1.00 86.44 86 VAL A CA 1
ATOM 657 C C . VAL A 1 86 ? 11.021 5.499 -5.901 1.00 86.44 86 VAL A C 1
ATOM 659 O O . VAL A 1 86 ? 10.210 5.849 -5.038 1.00 86.44 86 VAL A O 1
ATOM 662 N N . GLY A 1 87 ? 11.410 6.313 -6.886 1.00 87.62 87 GLY A N 1
ATOM 663 C CA . GLY A 1 87 ? 10.917 7.680 -7.059 1.00 87.62 87 GLY A CA 1
ATOM 664 C C . GLY A 1 87 ? 9.405 7.723 -7.283 1.00 87.62 87 GLY A C 1
ATOM 665 O O . GLY A 1 87 ? 8.688 8.434 -6.574 1.00 87.62 87 GLY A O 1
ATOM 666 N N . ASN A 1 88 ? 8.906 6.888 -8.194 1.00 88.56 88 ASN A N 1
ATOM 667 C CA . ASN A 1 88 ? 7.484 6.765 -8.511 1.00 88.56 88 ASN A CA 1
ATOM 668 C C . ASN A 1 88 ? 6.666 6.294 -7.306 1.00 88.56 88 ASN A C 1
ATOM 670 O O . ASN A 1 88 ? 5.610 6.867 -7.011 1.00 88.56 88 ASN A O 1
ATOM 674 N N . LEU A 1 89 ? 7.147 5.273 -6.585 1.00 89.56 89 LEU A N 1
ATOM 675 C CA . LEU A 1 89 ? 6.472 4.792 -5.384 1.00 89.56 89 LEU A CA 1
ATOM 676 C C . LEU A 1 89 ? 6.433 5.888 -4.323 1.00 89.56 89 LEU A C 1
ATOM 678 O O . LEU A 1 89 ? 5.360 6.176 -3.797 1.00 89.56 89 LEU A O 1
ATOM 682 N N . SER A 1 90 ? 7.575 6.525 -4.049 1.00 89.56 90 SER A N 1
ATOM 683 C CA . SER A 1 90 ? 7.693 7.582 -3.039 1.00 89.56 90 SER A CA 1
ATOM 684 C C . SER A 1 90 ? 6.751 8.746 -3.331 1.00 89.56 90 SER A C 1
ATOM 686 O O . SER A 1 90 ? 6.027 9.185 -2.438 1.00 89.56 90 SER A O 1
ATOM 688 N N . ALA A 1 91 ? 6.688 9.195 -4.588 1.00 90.00 91 ALA A N 1
ATOM 689 C CA . ALA A 1 91 ? 5.759 10.236 -5.017 1.00 90.00 91 ALA A CA 1
ATOM 690 C C . ALA A 1 91 ? 4.293 9.810 -4.832 1.00 90.00 91 ALA A C 1
ATOM 692 O O . ALA A 1 91 ? 3.474 10.588 -4.341 1.00 90.00 91 ALA A O 1
ATOM 693 N N . SER A 1 92 ? 3.967 8.558 -5.165 1.00 89.50 92 SER A N 1
ATOM 694 C CA . SER A 1 92 ? 2.606 8.023 -5.050 1.00 89.50 92 SER A CA 1
ATOM 695 C C . SER A 1 92 ? 2.132 7.922 -3.598 1.00 89.50 92 SER A C 1
ATOM 697 O O . SER A 1 92 ? 0.977 8.226 -3.298 1.00 89.50 92 SER A O 1
ATOM 699 N N . ILE A 1 93 ? 3.010 7.512 -2.677 1.00 89.38 93 ILE A N 1
ATOM 700 C CA . ILE A 1 93 ? 2.650 7.288 -1.269 1.00 89.38 93 ILE A CA 1
ATOM 701 C C . ILE A 1 93 ? 2.883 8.500 -0.364 1.00 89.38 93 ILE A C 1
ATOM 703 O O . ILE A 1 93 ? 2.557 8.420 0.819 1.00 89.38 93 ILE A O 1
ATOM 707 N N . ALA A 1 94 ? 3.407 9.616 -0.880 1.00 88.25 94 ALA A N 1
ATOM 708 C CA . ALA A 1 94 ? 3.754 10.796 -0.080 1.00 88.25 94 ALA A CA 1
ATOM 709 C C . ALA A 1 94 ? 2.593 11.291 0.808 1.00 88.25 94 ALA A C 1
ATOM 711 O O . ALA A 1 94 ? 2.799 11.703 1.948 1.00 88.25 94 ALA A O 1
ATOM 712 N N . ASN A 1 95 ? 1.354 11.168 0.322 1.00 84.19 95 ASN A N 1
ATOM 713 C CA . ASN A 1 95 ? 0.147 11.596 1.036 1.00 84.19 95 ASN A CA 1
ATOM 714 C C . ASN A 1 95 ? -0.435 10.537 1.993 1.00 84.19 95 ASN A C 1
ATOM 716 O O . ASN A 1 95 ? -1.414 10.806 2.685 1.00 84.19 95 ASN A O 1
ATOM 720 N N . LEU A 1 96 ? 0.140 9.332 2.049 1.00 84.38 96 LEU A N 1
ATOM 721 C CA . LEU A 1 96 ? -0.269 8.260 2.967 1.00 84.38 96 LEU A CA 1
ATOM 722 C C . LEU A 1 96 ? 0.500 8.301 4.294 1.00 84.38 96 LEU A C 1
ATOM 724 O O . LEU A 1 96 ? 0.506 7.312 5.029 1.00 84.38 96 LEU A O 1
ATOM 728 N N . TYR A 1 97 ? 1.176 9.412 4.590 1.00 71.94 97 TYR A N 1
ATOM 729 C CA . TYR A 1 97 ? 2.112 9.501 5.699 1.00 71.94 97 TYR A CA 1
ATOM 730 C C . TYR A 1 97 ? 1.454 9.244 7.057 1.00 71.94 97 TYR A C 1
ATOM 732 O O . TYR A 1 97 ? 0.484 9.888 7.459 1.00 71.94 97 TYR A O 1
ATOM 740 N N . THR A 1 98 ? 2.075 8.334 7.798 1.00 78.06 98 THR A N 1
ATOM 741 C CA . THR A 1 98 ? 1.963 8.235 9.247 1.00 78.06 98 THR A CA 1
ATOM 742 C C . THR A 1 98 ? 3.376 8.096 9.820 1.00 78.06 98 THR A C 1
ATOM 744 O O . THR A 1 98 ? 4.282 7.667 9.101 1.00 78.06 98 THR A O 1
ATOM 747 N N . PRO A 1 99 ? 3.603 8.411 11.109 1.00 78.50 99 PRO A N 1
ATOM 748 C CA . PRO A 1 99 ? 4.932 8.311 11.719 1.00 78.50 99 PRO A CA 1
ATOM 749 C C . PRO A 1 99 ? 5.512 6.888 11.748 1.00 78.50 99 PRO A C 1
ATOM 751 O O . PRO A 1 99 ? 6.683 6.709 12.071 1.00 78.50 99 PRO A O 1
ATOM 754 N N . ARG A 1 100 ? 4.693 5.864 11.478 1.00 85.56 100 ARG A N 1
ATOM 755 C CA . ARG A 1 100 ? 5.060 4.452 11.566 1.00 85.56 100 ARG A CA 1
ATOM 756 C C . ARG A 1 100 ? 4.757 3.767 10.237 1.00 85.56 100 ARG A C 1
ATOM 758 O O . ARG A 1 100 ? 3.595 3.631 9.861 1.00 85.56 100 ARG A O 1
ATOM 765 N N . ALA A 1 101 ? 5.796 3.301 9.553 1.00 86.25 101 ALA A N 1
ATOM 766 C CA . ALA A 1 101 ? 5.664 2.626 8.269 1.00 86.25 101 ALA A CA 1
ATOM 767 C C . ALA A 1 101 ? 6.143 1.171 8.341 1.00 86.25 101 ALA A C 1
ATOM 769 O O . ALA A 1 101 ? 7.126 0.863 9.013 1.00 86.25 101 ALA A O 1
ATOM 770 N N . VAL A 1 102 ? 5.454 0.291 7.618 1.00 84.38 102 VAL A N 1
ATOM 771 C CA . VAL A 1 102 ? 5.878 -1.081 7.329 1.00 84.38 102 VAL A CA 1
ATOM 772 C C . VAL A 1 102 ? 6.063 -1.198 5.823 1.00 84.38 102 VAL A C 1
ATOM 774 O O . VAL A 1 102 ? 5.135 -0.934 5.056 1.00 84.38 102 VAL A O 1
ATOM 777 N N . LEU A 1 103 ? 7.260 -1.606 5.413 1.00 85.06 103 LEU A N 1
ATOM 778 C CA . LEU A 1 103 ? 7.618 -1.823 4.017 1.00 85.06 103 LEU A CA 1
ATOM 779 C C . LEU A 1 103 ? 7.732 -3.325 3.766 1.00 85.06 103 LEU A C 1
A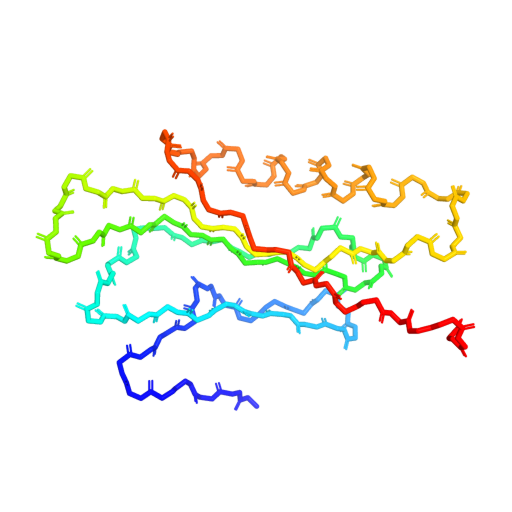TOM 781 O O . LEU A 1 103 ? 8.470 -4.020 4.462 1.00 85.06 103 LEU A O 1
ATOM 785 N N . LEU A 1 104 ? 6.979 -3.813 2.788 1.00 82.25 104 LEU A N 1
ATOM 786 C CA . LEU A 1 104 ? 6.976 -5.199 2.342 1.00 82.25 104 LEU A CA 1
ATOM 787 C C . LEU A 1 104 ? 7.501 -5.220 0.905 1.00 82.25 104 LEU A C 1
ATOM 789 O O . LEU A 1 104 ? 6.851 -4.714 -0.005 1.00 82.25 104 LEU A O 1
ATOM 793 N N . ALA A 1 105 ? 8.691 -5.764 0.694 1.00 68.94 105 ALA A N 1
ATOM 794 C CA . ALA A 1 105 ? 9.212 -5.971 -0.651 1.00 68.94 105 ALA A CA 1
ATOM 795 C C . ALA A 1 105 ? 8.878 -7.394 -1.099 1.00 68.94 105 ALA A C 1
ATOM 797 O O . ALA A 1 105 ? 9.070 -8.333 -0.322 1.00 68.94 105 ALA A O 1
ATOM 798 N N . ASP A 1 106 ? 8.397 -7.548 -2.333 1.00 69.62 106 ASP A N 1
ATOM 799 C CA . ASP A 1 106 ? 8.479 -8.848 -2.995 1.00 69.62 106 ASP A CA 1
ATOM 800 C C . ASP A 1 106 ? 9.951 -9.110 -3.341 1.00 69.62 106 ASP A C 1
ATOM 802 O O . ASP A 1 106 ? 10.608 -8.277 -3.968 1.00 69.62 106 ASP A O 1
ATOM 806 N N . THR A 1 107 ? 10.489 -10.226 -2.850 1.00 54.88 107 THR A N 1
ATOM 807 C CA . THR A 1 107 ? 11.889 -10.626 -3.036 1.00 54.88 107 THR A CA 1
ATOM 808 C C . THR A 1 107 ? 12.003 -11.862 -3.918 1.00 54.88 107 THR A C 1
ATOM 810 O O . THR A 1 107 ? 12.925 -12.655 -3.726 1.00 54.88 107 THR A O 1
ATOM 813 N N . ASN A 1 108 ? 11.076 -12.079 -4.852 1.00 56.66 108 ASN A N 1
ATOM 814 C CA . ASN A 1 108 ? 11.257 -13.065 -5.913 1.00 56.66 108 ASN A CA 1
ATOM 815 C C . ASN A 1 108 ? 12.449 -12.667 -6.812 1.00 56.66 108 ASN A C 1
ATOM 817 O O . ASN A 1 108 ? 12.315 -12.136 -7.910 1.00 56.66 108 ASN A O 1
ATOM 821 N N . THR A 1 109 ? 13.667 -12.937 -6.345 1.00 48.88 109 THR A N 1
ATOM 822 C CA . THR A 1 109 ? 14.827 -12.997 -7.220 1.00 48.88 109 THR A CA 1
ATOM 823 C C . THR A 1 109 ? 14.613 -14.166 -8.169 1.00 48.88 109 THR A C 1
ATOM 825 O O . THR A 1 109 ? 14.492 -15.319 -7.747 1.00 48.88 109 THR A O 1
ATOM 828 N N . GLU A 1 110 ? 14.551 -13.883 -9.466 1.00 51.91 110 GLU A N 1
ATOM 829 C CA . GLU A 1 110 ? 14.808 -14.923 -10.446 1.00 51.91 110 GLU A CA 1
ATOM 830 C C . GLU A 1 110 ? 16.219 -15.463 -10.169 1.00 51.91 110 GLU A C 1
ATOM 832 O O . GLU A 1 110 ? 17.179 -14.708 -9.984 1.00 51.91 110 GLU A O 1
ATOM 837 N N . GLY A 1 111 ? 16.329 -16.781 -9.997 1.00 39.06 111 GLY A N 1
ATOM 838 C CA . GLY A 1 111 ? 17.621 -17.425 -9.787 1.00 39.06 111 GLY A CA 1
ATOM 839 C C . GLY A 1 111 ? 18.563 -17.159 -10.970 1.00 39.06 111 GLY A C 1
ATOM 840 O O . GLY A 1 111 ? 18.109 -16.728 -12.025 1.00 39.06 111 GLY A O 1
ATOM 841 N N . PRO A 1 112 ? 19.865 -17.465 -10.843 1.00 39.56 112 PRO A N 1
ATOM 842 C CA . PRO A 1 112 ? 20.919 -17.119 -11.813 1.00 39.56 112 PRO A CA 1
ATOM 843 C C . PRO A 1 112 ? 20.782 -17.714 -13.238 1.00 39.56 112 PRO A C 1
ATOM 845 O O . PRO A 1 112 ? 21.747 -17.691 -13.995 1.00 39.56 112 PRO A O 1
ATOM 848 N N . ALA A 1 113 ? 19.628 -18.275 -13.599 1.00 38.56 113 ALA A N 1
ATOM 849 C CA . ALA A 1 113 ? 19.334 -18.896 -14.887 1.00 38.56 113 ALA A CA 1
ATOM 850 C C . ALA A 1 113 ? 18.151 -18.255 -15.644 1.00 38.56 113 ALA A C 1
ATOM 852 O O . ALA A 1 113 ? 17.708 -18.847 -16.629 1.00 38.56 113 ALA A O 1
ATOM 853 N N . ALA A 1 114 ? 17.618 -17.119 -15.186 1.00 45.56 114 ALA A N 1
ATOM 854 C CA . ALA A 1 114 ? 16.590 -16.381 -15.921 1.00 45.56 114 ALA A CA 1
ATOM 855 C C . ALA A 1 114 ? 17.172 -15.318 -16.860 1.00 45.56 114 ALA A C 1
ATOM 857 O O . ALA A 1 114 ? 18.232 -14.741 -16.515 1.00 45.56 114 ALA A O 1
#

Radius of gyration: 15.06 Å; chains: 1; bounding box: 35×30×39 Å